Protein AF-A0A3N5PXF7-F1 (afdb_monomer)

Mean predicted aligned error: 3.66 Å

Nearest PDB structures (foldseek):
  5ixl-assembly7_G  TM=7.391E-01  e=3.775E-05  Proteus vulgaris
  6n90-assembly1_A  TM=7.818E-01  e=2.074E-04  Agrobacterium tumefaciens
  6n90-assembly1_B  TM=7.907E-01  e=3.029E-04  Agrobacterium tumefaciens
  4yzv-assembly2_XY  TM=7.071E-01  e=2.353E-04  Proteus vulgaris
  8dey-assembly1_B  TM=5.357E-01  e=1.720E+00  Homo sapiens

Foldseek 3Di:
DWAAEAEPDPQLVCLQVDLVSVCVVPNDQQSVQSNVVVVLNGPDPDLVSVCPDAFNWDADDDPRGQKIWGDGPPPKIWIKGWDPDDPHTYIYGYDIDGPD

Secondary structure (DSSP, 8-state):
-PPEEEESSHHHHHHHH-HHHHHHHH-HHHHHHHHHHHHHHHH-SSHHHHHTSTTT-EE--GGGTT-EEEESSTTEEEEEEEE--TT--EEEEEEEEE--

pLDDT: mean 91.41, std 7.52, range [59.38, 97.56]

Structure (mmCIF, N/CA/C/O backbone):
data_AF-A0A3N5PXF7-F1
#
_entry.id   AF-A0A3N5PXF7-F1
#
loop_
_atom_site.group_PDB
_atom_site.id
_atom_site.type_symbol
_atom_site.label_atom_id
_atom_site.label_alt_id
_atom_site.label_comp_id
_atom_site.label_asym_id
_atom_site.label_entity_id
_atom_site.label_seq_id
_atom_site.pdbx_PDB_ins_code
_atom_site.Cartn_x
_atom_site.Cartn_y
_atom_site.Cartn_z
_atom_site.occupancy
_atom_site.B_iso_or_equiv
_atom_site.auth_seq_id
_atom_site.auth_comp_id
_atom_site.auth_asym_id
_atom_site.auth_atom_id
_atom_site.pdbx_PDB_model_num
ATOM 1 N N . MET A 1 1 ? 12.360 -12.490 -7.333 1.00 59.38 1 MET A N 1
ATOM 2 C CA . MET A 1 1 ? 12.930 -11.137 -7.132 1.00 59.38 1 MET A CA 1
ATOM 3 C C . MET A 1 1 ? 11.982 -10.398 -6.202 1.00 59.38 1 MET A C 1
ATOM 5 O O . MET A 1 1 ? 10.793 -10.632 -6.332 1.00 59.38 1 MET A O 1
ATOM 9 N N . ALA A 1 2 ? 12.471 -9.612 -5.241 1.00 67.00 2 ALA A N 1
ATOM 10 C CA . ALA A 1 2 ? 11.597 -8.841 -4.349 1.00 67.00 2 ALA A CA 1
ATOM 11 C C . ALA A 1 2 ? 11.415 -7.421 -4.899 1.00 67.00 2 ALA A C 1
ATOM 13 O O . ALA A 1 2 ? 12.388 -6.825 -5.368 1.00 67.00 2 ALA A O 1
ATOM 14 N N . VAL A 1 3 ? 10.184 -6.912 -4.849 1.00 83.75 3 VAL A N 1
ATOM 15 C CA . VAL A 1 3 ? 9.839 -5.538 -5.240 1.00 83.75 3 VAL A CA 1
ATOM 16 C C . VAL A 1 3 ? 10.207 -4.585 -4.108 1.00 83.75 3 VAL A C 1
ATOM 18 O O . VAL A 1 3 ? 10.005 -4.893 -2.932 1.00 83.75 3 VAL A O 1
ATOM 21 N N . GLU A 1 4 ? 10.730 -3.409 -4.444 1.00 89.88 4 GLU A N 1
ATOM 22 C CA . GLU A 1 4 ? 10.957 -2.362 -3.450 1.00 89.88 4 GLU A CA 1
ATOM 23 C C . GLU A 1 4 ? 9.653 -1.601 -3.186 1.00 89.88 4 GLU A C 1
ATOM 25 O O . GLU A 1 4 ? 9.054 -1.031 -4.098 1.00 89.88 4 GLU A O 1
ATOM 30 N N . LEU A 1 5 ? 9.205 -1.590 -1.928 1.00 93.38 5 LEU A N 1
ATOM 31 C CA . LEU A 1 5 ? 8.030 -0.830 -1.508 1.00 93.38 5 LEU A CA 1
ATOM 32 C C . LEU A 1 5 ? 8.447 0.505 -0.902 1.00 93.38 5 LEU A C 1
ATOM 34 O O . LEU A 1 5 ? 9.172 0.554 0.091 1.00 93.38 5 LEU A O 1
ATOM 38 N N . THR A 1 6 ? 7.914 1.585 -1.458 1.00 95.19 6 THR A N 1
ATOM 39 C CA . THR A 1 6 ? 8.072 2.942 -0.932 1.00 95.19 6 THR A CA 1
ATOM 40 C C . THR A 1 6 ? 6.707 3.532 -0.587 1.00 95.19 6 THR A C 1
ATOM 42 O O . THR A 1 6 ? 5.665 3.017 -0.991 1.00 95.19 6 THR A O 1
ATOM 45 N N . PHE A 1 7 ? 6.682 4.604 0.204 1.00 97.19 7 PHE A N 1
ATOM 46 C CA . PHE A 1 7 ? 5.441 5.188 0.713 1.00 97.19 7 PHE A CA 1
ATOM 47 C C . PHE A 1 7 ? 5.425 6.689 0.468 1.00 97.19 7 PHE A C 1
ATOM 49 O O . PHE A 1 7 ? 6.338 7.404 0.876 1.00 97.19 7 PHE A O 1
ATOM 56 N N . LYS A 1 8 ? 4.340 7.191 -0.123 1.00 96.75 8 LYS A N 1
ATOM 57 C CA . LYS A 1 8 ? 4.177 8.622 -0.407 1.00 96.75 8 LYS A CA 1
ATOM 58 C C . LYS A 1 8 ? 4.071 9.474 0.858 1.00 96.75 8 LYS A C 1
ATOM 60 O O . LYS A 1 8 ? 4.396 10.658 0.842 1.00 96.75 8 LYS A O 1
ATOM 65 N N . THR A 1 9 ? 3.611 8.892 1.969 1.00 96.31 9 THR A N 1
ATOM 66 C CA . THR A 1 9 ? 3.469 9.604 3.244 1.00 96.31 9 THR A CA 1
ATOM 67 C C . THR A 1 9 ? 4.125 8.854 4.399 1.00 96.31 9 THR A C 1
ATOM 69 O O . THR A 1 9 ? 4.014 7.633 4.524 1.00 96.31 9 THR A O 1
ATOM 72 N N . LYS A 1 10 ? 4.701 9.616 5.341 1.00 95.50 10 LYS A N 1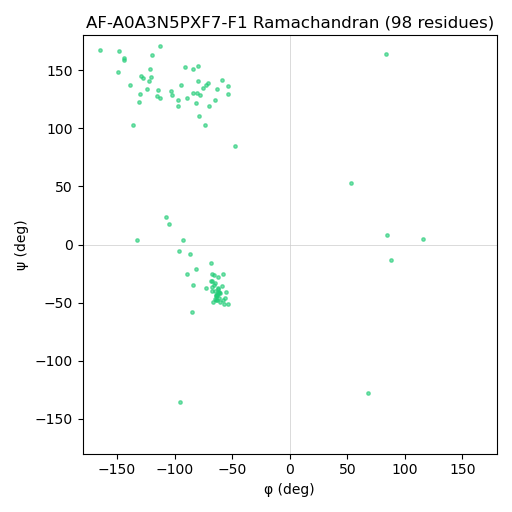
ATOM 73 C CA . LYS A 1 10 ? 5.245 9.077 6.603 1.00 95.50 10 LYS A CA 1
ATOM 74 C C . LYS A 1 10 ? 4.195 8.334 7.433 1.00 95.50 10 LYS A C 1
ATOM 76 O O . LYS A 1 10 ? 4.543 7.505 8.269 1.00 95.50 10 LYS A O 1
ATOM 81 N N . LYS A 1 11 ? 2.903 8.649 7.268 1.00 95.00 11 LYS A N 1
ATOM 82 C CA . LYS A 1 11 ? 1.821 7.943 7.969 1.00 95.00 11 LYS A CA 1
ATOM 83 C C . LYS A 1 11 ? 1.726 6.497 7.485 1.00 95.00 11 LYS A C 1
ATOM 85 O O . LYS A 1 11 ? 1.713 5.597 8.321 1.00 95.00 11 LYS A O 1
ATOM 90 N N . LEU A 1 12 ? 1.693 6.290 6.168 1.00 96.56 12 LEU A N 1
ATOM 91 C CA . LEU A 1 12 ? 1.617 4.960 5.559 1.00 96.56 12 LEU A CA 1
ATOM 92 C C . LEU A 1 12 ? 2.863 4.139 5.885 1.00 96.56 12 LEU A C 1
ATOM 94 O O . LEU A 1 12 ? 2.736 3.011 6.345 1.00 96.56 12 LEU A O 1
ATOM 98 N N . GLU A 1 13 ? 4.043 4.748 5.778 1.00 96.94 13 GLU A N 1
ATOM 99 C CA . GLU A 1 13 ? 5.321 4.127 6.143 1.00 96.94 13 GLU A CA 1
ATOM 100 C C . GLU A 1 13 ? 5.337 3.642 7.604 1.00 96.94 13 GLU A C 1
ATOM 102 O O . GLU A 1 13 ? 5.702 2.505 7.914 1.00 96.94 13 GLU A O 1
ATOM 107 N N . LYS A 1 14 ? 4.872 4.481 8.537 1.00 96.56 14 LYS A N 1
ATOM 108 C CA . LYS A 1 14 ? 4.771 4.108 9.955 1.00 96.56 14 LYS A CA 1
ATOM 109 C C . LYS A 1 14 ? 3.713 3.036 10.213 1.00 96.56 14 LYS A C 1
ATOM 111 O O . LYS A 1 14 ? 3.860 2.253 11.147 1.00 96.56 14 LYS A O 1
ATOM 116 N N . CYS A 1 15 ? 2.640 3.003 9.426 1.00 96.94 15 CYS A N 1
ATOM 117 C CA . CYS A 1 15 ? 1.629 1.950 9.512 1.00 96.94 15 CYS A CA 1
ATOM 118 C C . CYS A 1 15 ? 2.154 0.621 8.952 1.00 96.94 15 CYS A C 1
ATOM 120 O O . CYS A 1 15 ? 1.868 -0.432 9.519 1.00 96.94 15 CYS A O 1
ATOM 122 N N . ALA A 1 16 ? 2.953 0.665 7.885 1.00 96.75 16 ALA A N 1
ATOM 123 C CA . ALA A 1 16 ? 3.601 -0.500 7.295 1.00 96.75 16 ALA A CA 1
ATOM 124 C C . ALA A 1 16 ? 4.669 -1.096 8.223 1.00 96.75 16 ALA A C 1
ATOM 126 O O . ALA A 1 16 ? 4.733 -2.307 8.388 1.00 96.75 16 ALA A O 1
ATOM 127 N N . SER A 1 17 ? 5.456 -0.256 8.899 1.00 96.31 17 SER A N 1
ATOM 128 C CA . SER A 1 17 ? 6.503 -0.712 9.827 1.00 96.31 17 SER A CA 1
ATOM 129 C C . SER A 1 17 ? 5.991 -1.088 11.223 1.00 96.31 17 SER A C 1
ATOM 131 O O . SER A 1 17 ? 6.662 -1.823 11.945 1.00 96.31 17 SER A O 1
ATOM 133 N N . ASN A 1 18 ? 4.814 -0.607 11.640 1.00 97.00 18 ASN A N 1
ATOM 134 C CA . ASN A 1 18 ? 4.269 -0.884 12.967 1.00 97.00 18 ASN A CA 1
ATOM 135 C C . ASN A 1 18 ? 2.777 -1.228 12.918 1.00 97.00 18 ASN A C 1
ATOM 137 O O . ASN A 1 18 ? 1.905 -0.356 12.862 1.00 97.00 18 ASN A O 1
ATOM 141 N N . PHE A 1 19 ? 2.482 -2.521 13.040 1.00 96.50 19 PHE A N 1
ATOM 142 C CA . PHE A 1 19 ? 1.118 -3.035 12.992 1.00 96.50 19 PHE A CA 1
ATOM 143 C C . PHE A 1 19 ? 0.218 -2.498 14.115 1.00 96.50 19 PHE A C 1
ATOM 145 O O . PHE A 1 19 ? -0.916 -2.112 13.847 1.00 96.50 19 PHE A O 1
ATOM 152 N N . ARG A 1 20 ? 0.708 -2.379 15.359 1.00 96.81 20 ARG A N 1
ATOM 153 C CA . ARG A 1 20 ? -0.092 -1.825 16.474 1.00 96.81 20 ARG A CA 1
ATOM 154 C C . ARG A 1 20 ? -0.488 -0.374 16.220 1.00 96.81 20 ARG A C 1
ATOM 156 O O . ARG A 1 20 ? -1.599 0.040 16.541 1.00 96.81 20 ARG A O 1
ATOM 163 N N . ARG A 1 21 ? 0.418 0.413 15.636 1.00 95.94 21 ARG A N 1
ATOM 164 C CA . ARG A 1 21 ? 0.114 1.781 15.211 1.00 95.94 21 ARG A CA 1
ATOM 165 C C . ARG A 1 21 ? -0.927 1.779 14.096 1.00 95.94 21 ARG A C 1
ATOM 167 O O . ARG A 1 21 ? -1.893 2.523 14.191 1.00 95.94 21 ARG A O 1
ATOM 174 N N . CYS A 1 22 ? -0.745 0.929 13.089 1.00 96.69 22 CYS A N 1
ATOM 175 C CA . CYS A 1 22 ? -1.693 0.757 11.993 1.00 96.69 22 CYS A CA 1
ATOM 176 C C . CYS A 1 22 ? -3.104 0.461 12.524 1.00 96.69 22 CYS A C 1
ATOM 178 O O . CYS A 1 22 ? -4.043 1.192 12.233 1.00 96.69 22 CYS A O 1
ATOM 180 N N . GLN A 1 23 ? -3.240 -0.518 13.422 1.00 97.56 23 GLN A N 1
ATOM 181 C CA . GLN A 1 23 ? -4.514 -0.859 14.064 1.00 97.56 23 GLN A CA 1
ATOM 182 C C . GLN A 1 23 ? -5.170 0.334 14.769 1.00 97.56 23 GLN A C 1
ATOM 184 O O . GLN A 1 23 ? -6.381 0.502 14.673 1.00 97.56 23 GLN A O 1
ATOM 189 N N . ARG A 1 24 ? -4.394 1.174 15.465 1.00 96.56 24 ARG A N 1
ATOM 190 C CA . ARG A 1 24 ? -4.922 2.380 16.126 1.00 96.56 24 ARG A CA 1
ATOM 191 C C . ARG A 1 24 ? -5.410 3.440 15.137 1.00 96.56 24 ARG A C 1
ATOM 193 O O . ARG A 1 24 ? -6.317 4.189 15.468 1.00 96.56 24 ARG A O 1
ATOM 200 N N . GLU A 1 25 ? -4.790 3.525 13.966 1.00 94.44 25 GLU A N 1
ATOM 201 C CA . GLU A 1 25 ? -5.078 4.549 12.954 1.00 94.44 25 GLU A CA 1
ATOM 202 C C . GLU A 1 25 ? -6.265 4.187 12.057 1.00 94.44 25 GLU A C 1
ATOM 204 O O . GLU A 1 25 ? -6.988 5.076 11.620 1.00 94.44 25 GLU A O 1
ATOM 209 N N . MET A 1 26 ? -6.447 2.901 11.746 1.00 94.06 26 MET A N 1
ATOM 210 C CA . MET A 1 26 ? -7.444 2.452 10.764 1.00 94.06 26 MET A CA 1
ATOM 211 C C . MET A 1 26 ? -8.317 1.275 11.215 1.00 94.06 26 MET A C 1
ATOM 213 O O . MET A 1 26 ? -9.147 0.795 10.449 1.00 94.06 26 MET A O 1
ATOM 217 N N . GLY A 1 27 ? -8.160 0.810 12.454 1.00 96.50 27 GLY A N 1
ATOM 218 C CA . GLY A 1 27 ? -8.871 -0.352 12.978 1.00 96.50 27 GLY A CA 1
ATOM 219 C C . GLY A 1 27 ? -8.202 -1.681 12.621 1.00 96.50 27 GLY A C 1
ATOM 220 O O . GLY A 1 27 ? -7.339 -1.773 11.745 1.00 96.50 27 GLY A O 1
ATOM 221 N N . LEU A 1 28 ? -8.605 -2.739 13.330 1.00 96.69 28 LEU A N 1
ATOM 222 C CA . LEU A 1 28 ? -8.007 -4.072 13.206 1.00 96.69 28 LEU A CA 1
ATOM 223 C C . LEU A 1 28 ? -8.151 -4.649 11.793 1.00 96.69 28 LEU A C 1
ATOM 225 O O . LEU A 1 28 ? -7.166 -5.105 11.214 1.00 96.69 28 LEU A O 1
ATOM 229 N N . VAL A 1 29 ? -9.368 -4.616 11.246 1.00 96.69 29 VAL A N 1
ATOM 230 C CA . VAL A 1 29 ? -9.687 -5.245 9.957 1.00 96.69 29 VAL A CA 1
ATOM 231 C C . VAL A 1 29 ? -8.912 -4.573 8.824 1.00 96.69 29 VAL A C 1
ATOM 233 O O . VAL A 1 29 ? -8.253 -5.263 8.043 1.00 96.69 29 VAL A O 1
ATOM 236 N N . ARG A 1 30 ? -8.914 -3.233 8.769 1.00 96.31 30 ARG A N 1
ATOM 237 C CA . ARG A 1 30 ? -8.163 -2.489 7.751 1.00 96.31 30 ARG A CA 1
ATOM 238 C C . ARG A 1 30 ? -6.668 -2.703 7.880 1.00 96.31 30 ARG A C 1
ATOM 240 O O . ARG A 1 30 ? -6.015 -2.947 6.874 1.00 96.31 30 ARG A O 1
ATOM 247 N N . ALA A 1 31 ? -6.130 -2.682 9.100 1.00 97.44 31 ALA A N 1
ATOM 248 C CA . ALA A 1 31 ? -4.705 -2.898 9.325 1.00 97.44 31 ALA A CA 1
ATOM 249 C C . ALA A 1 31 ? -4.247 -4.285 8.849 1.00 97.44 31 ALA A C 1
ATOM 251 O O . ALA A 1 31 ? -3.199 -4.397 8.214 1.00 97.44 31 ALA A O 1
ATOM 252 N N . GLN A 1 32 ? -5.037 -5.333 9.114 1.00 97.38 32 GLN A N 1
ATOM 253 C CA . GLN A 1 32 ? -4.758 -6.687 8.625 1.00 97.38 32 GLN A CA 1
ATOM 254 C C . GLN A 1 32 ? -4.783 -6.754 7.099 1.00 97.38 32 GLN A C 1
ATOM 256 O O . GLN A 1 32 ? -3.856 -7.294 6.496 1.00 97.38 32 GLN A O 1
ATOM 261 N N . ARG A 1 33 ? -5.819 -6.187 6.466 1.00 96.81 33 ARG A N 1
ATOM 262 C CA . ARG A 1 33 ? -5.913 -6.161 5.002 1.00 96.81 33 ARG A CA 1
ATOM 263 C C . ARG A 1 33 ? -4.774 -5.353 4.392 1.00 96.81 33 ARG A C 1
ATOM 265 O O . ARG A 1 33 ? -4.140 -5.843 3.472 1.00 96.81 33 ARG A O 1
ATOM 272 N N . PHE A 1 34 ? -4.449 -4.190 4.948 1.00 97.25 34 PHE A N 1
ATOM 273 C CA . PHE A 1 34 ? -3.350 -3.344 4.489 1.00 97.25 34 PHE A CA 1
ATOM 274 C C . PHE A 1 34 ? -2.017 -4.097 4.501 1.00 97.25 34 PHE A C 1
ATOM 276 O O . PHE A 1 34 ? -1.361 -4.177 3.470 1.00 97.25 34 PHE A O 1
ATOM 283 N N . HIS A 1 35 ? -1.655 -4.735 5.619 1.00 97.12 35 HIS A N 1
ATOM 284 C CA . HIS A 1 35 ? -0.427 -5.540 5.705 1.00 97.12 35 HIS A CA 1
ATOM 285 C C . HIS A 1 35 ? -0.433 -6.732 4.747 1.00 97.12 35 HIS A C 1
ATOM 287 O O . HIS A 1 35 ? 0.594 -7.030 4.140 1.00 97.12 35 HIS A O 1
ATOM 293 N N . ARG A 1 36 ? -1.591 -7.373 4.552 1.00 96.19 36 ARG A N 1
ATOM 294 C CA . ARG A 1 36 ? -1.735 -8.428 3.546 1.00 96.19 36 ARG A CA 1
ATOM 295 C C . ARG A 1 36 ? -1.461 -7.898 2.138 1.00 96.19 36 ARG A C 1
ATOM 297 O O . ARG A 1 36 ? -0.666 -8.505 1.438 1.00 96.19 36 ARG A O 1
ATOM 304 N N . ARG A 1 37 ? -2.021 -6.743 1.759 1.00 95.94 37 ARG A N 1
ATOM 305 C CA . ARG A 1 37 ? -1.750 -6.117 0.452 1.00 95.94 37 ARG A CA 1
ATOM 306 C C . ARG A 1 37 ? -0.292 -5.732 0.283 1.00 95.94 37 ARG A C 1
ATOM 308 O O . ARG A 1 37 ? 0.260 -5.978 -0.776 1.00 95.94 37 ARG A O 1
ATOM 315 N N . LEU A 1 38 ? 0.355 -5.190 1.312 1.00 95.62 38 LEU A N 1
ATOM 316 C CA . LEU A 1 38 ? 1.793 -4.914 1.244 1.00 95.62 38 LEU A CA 1
ATOM 317 C C . LEU A 1 38 ? 2.601 -6.194 1.010 1.00 95.62 38 LEU A C 1
ATOM 319 O O . LEU A 1 38 ? 3.513 -6.194 0.193 1.00 95.62 38 LEU A O 1
ATOM 323 N N . SER A 1 39 ? 2.242 -7.293 1.676 1.00 94.38 39 SER A N 1
ATOM 324 C CA . SER A 1 39 ? 2.866 -8.592 1.422 1.00 94.38 39 SER A CA 1
ATOM 325 C C . SER A 1 39 ? 2.605 -9.081 -0.004 1.00 94.38 39 SER A C 1
ATOM 327 O O . SER A 1 39 ? 3.537 -9.558 -0.643 1.00 94.38 39 SER A O 1
ATOM 329 N N . ASP A 1 40 ? 1.378 -8.951 -0.514 1.00 93.31 40 ASP A N 1
ATOM 330 C CA . ASP A 1 40 ? 1.031 -9.317 -1.893 1.00 93.31 40 ASP A CA 1
ATOM 331 C C . ASP A 1 40 ? 1.909 -8.531 -2.893 1.00 93.31 40 ASP A C 1
ATOM 333 O O . ASP A 1 40 ? 2.540 -9.121 -3.765 1.00 93.31 40 ASP A O 1
ATOM 337 N N . LEU A 1 41 ? 2.035 -7.210 -2.703 1.00 92.81 41 LEU A N 1
ATOM 338 C CA . LEU A 1 41 ? 2.854 -6.323 -3.541 1.00 92.81 41 LEU A CA 1
ATOM 339 C C . LEU A 1 41 ? 4.354 -6.635 -3.459 1.00 92.81 41 LEU A C 1
ATOM 341 O O . LEU A 1 41 ? 5.045 -6.595 -4.471 1.00 92.81 41 LEU A O 1
ATOM 345 N N . PHE A 1 42 ? 4.866 -6.950 -2.268 1.00 91.44 42 PHE A N 1
ATOM 346 C CA . PHE A 1 42 ? 6.286 -7.245 -2.059 1.00 91.44 42 PHE A CA 1
ATOM 347 C C . PHE A 1 42 ? 6.742 -8.525 -2.779 1.00 91.44 42 PHE A C 1
ATOM 349 O O . PHE A 1 42 ? 7.880 -8.602 -3.249 1.00 91.44 42 PHE A O 1
ATOM 356 N N . HIS A 1 43 ? 5.856 -9.525 -2.860 1.00 89.50 43 HIS A N 1
ATOM 357 C CA . HIS A 1 43 ? 6.141 -10.829 -3.469 1.00 89.50 43 HIS A CA 1
ATOM 358 C C . HIS A 1 43 ? 5.690 -10.942 -4.932 1.00 89.50 43 HIS A C 1
ATOM 360 O O . HIS A 1 43 ? 5.966 -11.961 -5.569 1.00 89.50 43 HIS A O 1
ATOM 366 N N . ALA A 1 44 ? 5.003 -9.933 -5.467 1.00 85.81 44 ALA A N 1
ATOM 367 C CA . ALA A 1 44 ? 4.584 -9.919 -6.860 1.00 85.81 44 ALA A CA 1
ATOM 368 C C . ALA A 1 44 ? 5.805 -9.907 -7.789 1.00 85.81 44 ALA A C 1
ATOM 370 O O . ALA A 1 44 ? 6.743 -9.138 -7.582 1.00 85.81 44 ALA A O 1
ATOM 371 N N . SER A 1 45 ? 5.802 -10.755 -8.820 1.00 81.31 45 SER A N 1
ATOM 372 C CA . SER A 1 45 ? 6.855 -10.729 -9.844 1.00 81.31 45 SER A CA 1
ATOM 373 C C . SER A 1 45 ? 6.499 -9.767 -10.978 1.00 81.31 45 SER A C 1
ATOM 375 O O . SER A 1 45 ? 7.388 -9.212 -11.621 1.00 81.31 45 SER A O 1
ATOM 377 N N . SER A 1 46 ? 5.204 -9.527 -11.185 1.00 81.62 46 SER A N 1
ATOM 378 C CA . SER A 1 46 ? 4.657 -8.547 -12.117 1.00 81.62 46 SER A CA 1
ATOM 379 C C . SER A 1 46 ? 3.330 -7.965 -11.608 1.00 81.62 46 SER A C 1
ATOM 381 O O . SER A 1 46 ? 2.709 -8.499 -10.689 1.00 81.62 46 SER A O 1
ATOM 383 N N . LEU A 1 47 ? 2.863 -6.873 -12.224 1.00 81.31 47 LEU A N 1
ATOM 384 C CA . LEU A 1 47 ? 1.523 -6.330 -11.952 1.00 81.31 47 LEU A CA 1
ATOM 385 C C . LEU A 1 47 ? 0.405 -7.266 -12.430 1.00 81.31 47 LEU A C 1
ATOM 387 O O . LEU A 1 47 ? -0.696 -7.228 -11.888 1.00 81.31 47 LEU A O 1
ATOM 391 N N . ASP A 1 48 ? 0.680 -8.106 -13.427 1.00 83.25 48 ASP A N 1
ATOM 392 C CA . ASP A 1 48 ? -0.287 -9.076 -13.945 1.00 83.25 48 ASP A CA 1
ATOM 393 C C . ASP A 1 48 ? -0.591 -10.171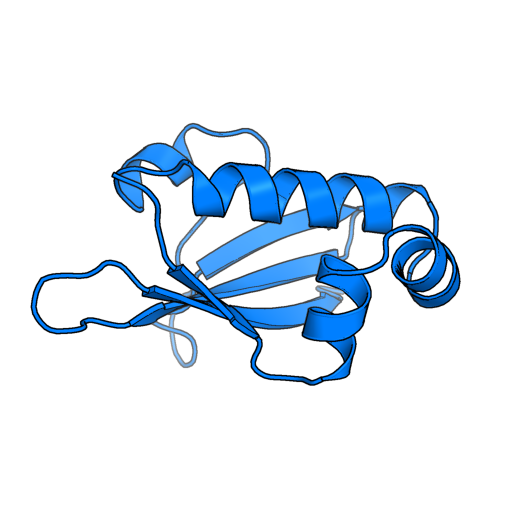 -12.910 1.00 83.25 48 ASP A C 1
ATOM 395 O O . ASP A 1 48 ? -1.748 -10.546 -12.705 1.00 83.25 48 ASP A O 1
ATOM 399 N N . ASP A 1 49 ? 0.422 -10.583 -12.140 1.00 84.19 49 ASP A N 1
ATOM 400 C CA . ASP A 1 49 ? 0.250 -11.543 -11.043 1.00 84.19 49 ASP A CA 1
ATOM 401 C C . ASP A 1 49 ? -0.748 -11.029 -9.995 1.00 84.19 49 ASP A C 1
ATOM 403 O O . ASP A 1 49 ? -1.526 -11.803 -9.436 1.00 84.19 49 ASP A O 1
ATOM 407 N N . LEU A 1 50 ? -0.758 -9.712 -9.747 1.00 86.25 50 LEU A N 1
ATOM 408 C CA . LEU A 1 50 ? -1.630 -9.089 -8.751 1.00 86.25 50 LEU A CA 1
ATOM 409 C C . LEU A 1 50 ? -3.111 -9.210 -9.115 1.00 86.25 50 LEU A C 1
ATOM 411 O O . LEU A 1 50 ? -3.939 -9.346 -8.215 1.00 86.25 50 LEU A O 1
ATOM 415 N N . GLN A 1 51 ? -3.463 -9.194 -10.404 1.00 85.75 51 GLN A N 1
ATOM 416 C CA . GLN A 1 51 ? -4.862 -9.272 -10.849 1.00 85.75 51 GLN A CA 1
ATOM 417 C C . GLN A 1 51 ? -5.535 -10.586 -10.430 1.00 85.75 51 GLN A C 1
ATOM 419 O O . GLN A 1 51 ? -6.742 -10.627 -10.194 1.00 85.75 51 GLN A O 1
ATOM 424 N N . HIS A 1 52 ? -4.744 -11.649 -10.283 1.00 85.81 52 HIS A N 1
ATOM 425 C CA . HIS A 1 52 ? -5.207 -12.973 -9.877 1.00 85.81 52 HIS A CA 1
ATOM 426 C C . HIS A 1 52 ? -5.267 -13.146 -8.350 1.00 85.81 52 HIS A C 1
ATOM 428 O O . HIS A 1 52 ? -5.779 -14.155 -7.856 1.00 85.81 52 HIS A O 1
ATOM 434 N N . LEU A 1 53 ? -4.757 -12.177 -7.582 1.00 88.00 53 LEU A N 1
ATOM 435 C CA . LEU A 1 53 ? -4.766 -12.215 -6.125 1.00 88.00 53 LEU A CA 1
ATOM 436 C C . LEU A 1 53 ? -6.094 -11.699 -5.552 1.00 88.00 53 LEU A C 1
ATOM 438 O O . LEU A 1 53 ? -6.749 -10.820 -6.121 1.00 88.00 53 LEU A O 1
ATOM 442 N N . PRO A 1 54 ? -6.504 -12.198 -4.369 1.00 86.69 54 PRO A N 1
ATOM 443 C CA . PRO A 1 54 ? -7.672 -11.663 -3.683 1.00 86.69 54 PRO A CA 1
ATOM 444 C C . PRO A 1 54 ? -7.459 -10.178 -3.408 1.00 86.69 54 PRO A C 1
ATOM 446 O O . PRO A 1 54 ? -6.374 -9.792 -2.994 1.00 86.69 54 PRO A O 1
ATOM 449 N N . GLY A 1 55 ? -8.497 -9.353 -3.529 1.00 86.88 55 GLY A N 1
ATOM 450 C CA . GLY A 1 55 ? -8.383 -7.904 -3.331 1.00 86.88 55 GLY A CA 1
ATOM 451 C C . GLY A 1 55 ? -8.660 -7.066 -4.564 1.00 86.88 55 GLY A C 1
ATOM 452 O O . GLY A 1 55 ? -8.522 -5.858 -4.465 1.00 86.88 55 GLY A O 1
ATOM 453 N N . HIS A 1 56 ? -9.078 -7.670 -5.677 1.00 91.62 56 HIS A N 1
ATOM 454 C CA . HIS A 1 56 ? -9.569 -6.941 -6.850 1.00 91.62 56 HIS A CA 1
ATOM 455 C C . HIS A 1 56 ? -8.577 -5.872 -7.325 1.00 91.62 56 HIS A C 1
ATOM 457 O O . HIS A 1 56 ? -8.925 -4.699 -7.450 1.00 91.62 56 HIS A O 1
ATOM 463 N N . PHE A 1 57 ? -7.326 -6.281 -7.541 1.00 94.19 57 PHE A N 1
ATOM 464 C CA . PHE A 1 57 ? -6.301 -5.397 -8.078 1.00 94.19 57 PHE A CA 1
ATOM 465 C C . PHE A 1 57 ? -6.665 -4.993 -9.507 1.00 94.19 57 PHE A C 1
ATOM 467 O O . PHE A 1 57 ? -6.881 -5.854 -10.356 1.00 94.19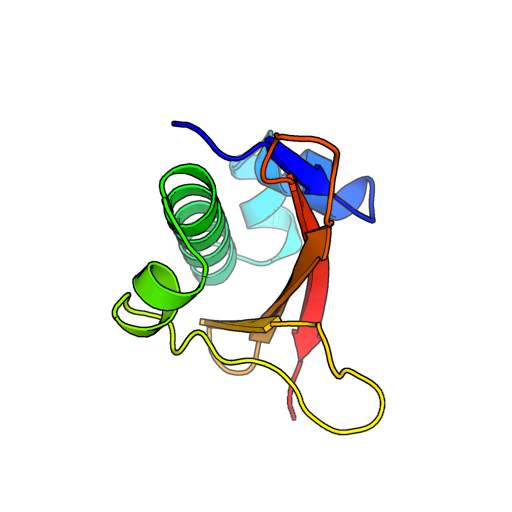 57 PHE A O 1
ATOM 474 N N . HIS A 1 58 ? -6.744 -3.692 -9.767 1.00 93.12 58 HIS A N 1
ATOM 475 C CA . HIS A 1 58 ? -7.033 -3.165 -11.097 1.00 93.12 58 HIS A CA 1
ATOM 476 C C . HIS A 1 58 ? -6.365 -1.809 -11.313 1.00 93.12 58 HIS A C 1
ATOM 478 O O . HIS A 1 58 ? -6.216 -1.021 -10.375 1.00 93.12 58 HIS A O 1
ATOM 484 N N . GLU A 1 59 ? -5.982 -1.532 -12.557 1.00 94.25 59 GLU A N 1
ATOM 485 C CA . GLU A 1 59 ? -5.506 -0.211 -12.955 1.00 94.25 59 GLU A CA 1
ATOM 486 C C . GLU A 1 59 ? -6.673 0.791 -12.964 1.00 94.25 59 GLU A C 1
ATOM 488 O O . GLU A 1 59 ? -7.789 0.492 -13.398 1.00 94.25 59 GLU A O 1
ATOM 493 N N . LEU A 1 60 ? -6.414 1.997 -12.471 1.00 93.62 60 LEU A N 1
ATOM 494 C CA . LEU A 1 60 ? -7.328 3.123 -12.544 1.00 93.62 60 LEU A CA 1
ATOM 495 C C . LEU A 1 60 ? -7.265 3.783 -13.925 1.00 93.62 60 LEU A C 1
ATOM 497 O O . LEU A 1 60 ? -6.256 3.757 -14.625 1.00 93.62 60 LEU A O 1
ATOM 501 N N . VAL A 1 61 ? -8.364 4.425 -14.311 1.00 92.81 61 VAL A N 1
ATOM 502 C CA . VAL A 1 61 ? -8.517 5.062 -15.626 1.00 92.81 61 VAL A CA 1
ATOM 503 C C . VAL A 1 61 ? -8.595 6.588 -15.517 1.00 92.81 61 VAL A C 1
ATOM 505 O O . VAL A 1 61 ? -8.707 7.160 -14.431 1.00 92.81 61 VAL A O 1
ATOM 508 N N . GLY A 1 62 ? -8.542 7.271 -16.663 1.00 93.00 62 GLY A N 1
ATOM 509 C CA . GLY A 1 62 ? -8.678 8.726 -16.736 1.00 93.00 62 GLY A CA 1
ATOM 510 C C . GLY A 1 62 ? -7.491 9.457 -16.107 1.00 93.00 62 GLY A C 1
ATOM 511 O O . GLY A 1 62 ? -6.341 9.191 -16.446 1.00 93.00 62 GLY A O 1
ATOM 512 N N . THR A 1 63 ? -7.765 10.386 -15.189 1.00 91.75 63 THR A N 1
ATOM 513 C CA . THR A 1 63 ? -6.739 11.225 -14.539 1.00 91.75 63 THR A CA 1
ATOM 514 C C . THR A 1 63 ? -5.814 10.456 -13.597 1.00 91.75 63 THR A C 1
ATOM 516 O O . THR A 1 63 ? -4.753 10.967 -13.252 1.00 91.75 63 THR A O 1
ATOM 519 N N . ARG A 1 64 ? -6.192 9.235 -13.196 1.00 91.88 64 ARG A N 1
ATOM 520 C CA . ARG A 1 64 ? -5.383 8.332 -12.363 1.00 91.88 64 ARG A CA 1
ATOM 521 C C . ARG A 1 64 ? -4.759 7.178 -13.157 1.00 91.88 64 ARG A C 1
ATOM 523 O O . ARG A 1 64 ? -4.346 6.189 -12.562 1.00 91.88 64 ARG A O 1
ATOM 530 N N . LYS A 1 65 ? -4.693 7.283 -14.490 1.00 92.25 65 LYS A N 1
ATOM 531 C CA . LYS A 1 65 ? -4.037 6.275 -15.335 1.00 92.25 65 LYS A CA 1
ATOM 532 C C . LYS A 1 65 ? -2.595 6.023 -14.871 1.00 92.25 65 LYS A C 1
ATOM 534 O O . LYS A 1 65 ? -1.881 6.977 -14.571 1.00 92.25 65 LYS A O 1
ATOM 539 N N . GLY A 1 66 ? -2.184 4.756 -14.823 1.00 90.81 66 GLY A N 1
ATOM 540 C CA . GLY A 1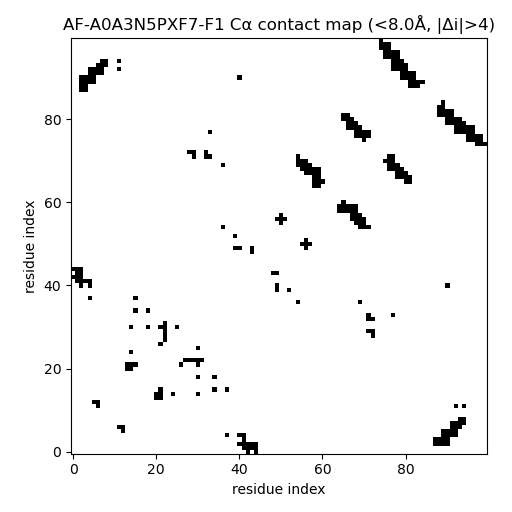 66 ? -0.903 4.321 -14.261 1.00 90.81 66 GLY A CA 1
ATOM 541 C C . GLY A 1 66 ? -0.937 4.039 -12.755 1.00 90.81 66 GLY A C 1
ATOM 542 O O . GLY A 1 66 ? -0.031 3.388 -12.242 1.00 90.81 66 GLY A O 1
ATOM 543 N N . GLN A 1 67 ? -1.986 4.460 -12.043 1.00 95.00 67 GLN A N 1
ATOM 544 C CA . GLN A 1 67 ? -2.217 4.054 -10.658 1.00 95.00 67 GLN A CA 1
ATOM 545 C C . GLN A 1 67 ? -3.071 2.798 -10.607 1.00 95.00 67 GLN A C 1
ATOM 547 O O . GLN A 1 67 ? -3.897 2.544 -11.475 1.00 95.00 67 GLN A O 1
ATOM 552 N N . TRP A 1 68 ? -2.898 2.035 -9.546 1.00 95.62 68 TRP A N 1
ATOM 553 C CA . TRP A 1 68 ? -3.596 0.793 -9.287 1.00 95.62 68 TRP A CA 1
ATOM 554 C C . TRP A 1 68 ? -4.352 0.887 -7.976 1.00 95.62 68 TRP A C 1
ATOM 556 O O . TRP A 1 68 ? -3.961 1.608 -7.057 1.00 95.62 68 TRP A O 1
ATOM 566 N N . SER A 1 69 ? -5.444 0.140 -7.896 1.00 95.19 69 SER A N 1
ATOM 567 C CA . SER A 1 69 ? -6.296 0.067 -6.722 1.00 95.19 69 SER A CA 1
ATOM 568 C C . SER A 1 69 ? -6.514 -1.375 -6.302 1.00 95.19 69 SER A C 1
ATOM 570 O O . SER A 1 69 ? -6.645 -2.256 -7.150 1.00 95.19 69 SER A O 1
ATOM 572 N N . CYS A 1 70 ? -6.574 -1.616 -4.994 1.00 95.25 70 CYS A N 1
ATOM 573 C CA . CYS A 1 70 ? -7.039 -2.879 -4.438 1.00 95.25 70 CYS A CA 1
ATOM 574 C C . CYS A 1 70 ? -7.827 -2.689 -3.139 1.00 95.25 70 CYS A C 1
ATOM 576 O O . CYS A 1 70 ? -7.704 -1.685 -2.432 1.00 95.25 70 CYS A O 1
ATOM 578 N N . ASP A 1 71 ? -8.639 -3.685 -2.816 1.00 95.56 71 ASP A N 1
ATOM 579 C CA . ASP A 1 71 ? -9.591 -3.659 -1.720 1.00 95.56 71 ASP A CA 1
ATOM 580 C C . ASP A 1 71 ? -8.919 -3.890 -0.371 1.00 95.56 71 ASP A C 1
ATOM 582 O O . ASP A 1 71 ? -8.238 -4.904 -0.133 1.00 95.56 71 ASP A O 1
ATOM 586 N N . LEU A 1 72 ? -9.218 -2.967 0.543 1.00 94.88 72 LEU A N 1
ATOM 587 C CA . LEU A 1 72 ? -9.099 -3.160 1.979 1.00 94.88 72 LEU A CA 1
ATOM 588 C C . LEU A 1 72 ? -10.468 -3.596 2.511 1.00 94.88 72 LEU A C 1
ATOM 590 O O . LEU A 1 72 ? -11.065 -4.515 1.960 1.00 94.88 72 LEU A O 1
ATOM 594 N N . ASP A 1 73 ? -10.948 -3.048 3.620 1.00 93.25 73 ASP A N 1
ATOM 595 C CA . ASP A 1 73 ? -12.325 -3.191 4.098 1.00 93.25 73 ASP A CA 1
ATOM 596 C C . ASP A 1 73 ? -13.228 -2.213 3.349 1.00 93.25 73 ASP A C 1
ATOM 598 O O . ASP A 1 73 ? -12.890 -1.040 3.280 1.00 93.25 73 ASP A O 1
ATOM 602 N N . GLN A 1 74 ? -14.363 -2.669 2.804 1.00 88.25 74 GLN A N 1
ATOM 603 C CA . GLN A 1 74 ? -15.308 -1.774 2.124 1.00 88.25 74 GLN A CA 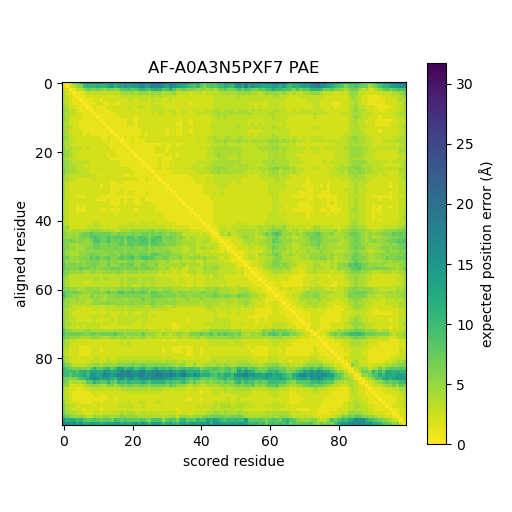1
ATOM 604 C C . GLN A 1 74 ? -15.678 -0.613 3.054 1.00 88.25 74 GLN A C 1
ATOM 606 O O . GLN A 1 74 ? -16.025 -0.872 4.212 1.00 88.25 74 GLN A O 1
ATOM 611 N N . PRO A 1 75 ? -15.592 0.644 2.587 1.00 93.06 75 PRO A N 1
ATOM 612 C CA . PRO A 1 75 ? -15.334 1.127 1.207 1.00 93.06 75 PRO A CA 1
ATOM 613 C C . PRO A 1 75 ? -13.881 1.422 0.816 1.00 93.06 75 PRO A C 1
ATOM 615 O O . PRO A 1 75 ? -13.614 1.964 -0.257 1.00 93.06 75 PRO A O 1
ATOM 618 N N . TYR A 1 76 ? -12.935 1.162 1.705 1.00 96.19 76 TYR A N 1
ATOM 619 C CA . TYR A 1 76 ? -11.573 1.644 1.579 1.00 96.19 76 TYR A CA 1
ATOM 620 C C . TYR A 1 76 ? -10.777 0.865 0.538 1.00 96.19 76 TYR A C 1
ATOM 622 O O . TYR A 1 76 ? -10.736 -0.371 0.536 1.00 96.19 76 TYR A O 1
ATOM 630 N N . ARG A 1 77 ? -10.057 1.613 -0.298 1.00 95.69 77 ARG A N 1
ATOM 631 C CA . ARG A 1 77 ? -9.111 1.066 -1.268 1.00 95.69 77 ARG A CA 1
ATOM 632 C C . ARG A 1 77 ? -7.709 1.585 -1.023 1.00 95.69 77 ARG A C 1
ATOM 634 O O . ARG A 1 77 ? -7.513 2.735 -0.634 1.00 95.69 77 ARG A O 1
ATOM 641 N N . LEU A 1 78 ? -6.735 0.720 -1.261 1.00 96.94 78 LEU A N 1
ATOM 642 C CA . LEU A 1 78 ? -5.327 1.072 -1.297 1.00 96.94 78 LEU A CA 1
ATOM 643 C C . LEU A 1 78 ? -4.964 1.484 -2.720 1.00 96.94 78 LEU A C 1
ATOM 645 O O . LEU A 1 78 ? -5.196 0.712 -3.647 1.00 96.94 78 LEU A O 1
ATOM 649 N N . ILE A 1 79 ? -4.387 2.674 -2.877 1.00 97.25 79 ILE A N 1
ATOM 650 C CA . ILE A 1 79 ? -3.849 3.151 -4.151 1.00 97.25 79 ILE A CA 1
ATOM 651 C C . ILE A 1 79 ? -2.333 3.024 -4.131 1.00 97.25 79 ILE A C 1
ATOM 653 O O . ILE A 1 79 ? -1.673 3.446 -3.175 1.00 97.25 79 ILE A O 1
ATOM 657 N N . PHE A 1 80 ? -1.780 2.465 -5.197 1.00 96.31 80 PHE A N 1
ATOM 658 C CA . PHE A 1 80 ? -0.344 2.344 -5.398 1.00 96.31 80 PHE A CA 1
ATOM 659 C C . PHE A 1 80 ? 0.006 2.531 -6.874 1.00 96.31 80 PHE A C 1
ATOM 661 O O . PHE A 1 80 ? -0.858 2.409 -7.735 1.00 96.31 80 PHE A O 1
ATOM 668 N N . GLU A 1 81 ? 1.258 2.841 -7.181 1.00 94.88 81 GLU A N 1
ATOM 669 C CA . GLU A 1 81 ? 1.720 3.000 -8.562 1.00 94.88 81 GLU A CA 1
ATOM 670 C C . GLU A 1 81 ? 3.107 2.367 -8.750 1.00 94.88 81 GLU A C 1
ATOM 672 O O . GLU A 1 81 ? 3.965 2.501 -7.870 1.00 94.88 81 GLU A O 1
ATOM 677 N N . PRO A 1 82 ? 3.338 1.638 -9.855 1.00 92.25 82 PRO A N 1
ATOM 678 C CA . PRO A 1 82 ? 4.663 1.169 -10.232 1.00 92.25 82 PRO A CA 1
ATOM 679 C C . PRO A 1 82 ? 5.511 2.344 -10.743 1.00 92.25 82 PRO A C 1
ATOM 681 O O . PRO A 1 82 ? 5.039 3.165 -11.528 1.00 92.25 82 PRO A O 1
ATOM 684 N N . ILE A 1 83 ? 6.779 2.407 -10.343 1.00 89.81 83 ILE A N 1
ATOM 685 C CA . ILE A 1 83 ? 7.771 3.290 -10.965 1.00 89.81 83 ILE A CA 1
ATOM 686 C C . ILE A 1 83 ? 8.647 2.452 -11.886 1.00 89.81 83 ILE A C 1
ATOM 688 O O . ILE A 1 83 ? 9.227 1.450 -11.462 1.00 89.81 83 ILE A O 1
ATOM 692 N N . ASP A 1 84 ? 8.785 2.911 -13.127 1.00 76.00 84 ASP A N 1
ATOM 693 C CA . ASP A 1 84 ? 9.791 2.389 -14.041 1.00 76.00 84 ASP A CA 1
ATOM 694 C C . ASP A 1 84 ? 11.171 2.904 -13.608 1.00 76.00 84 ASP A C 1
ATOM 696 O O . ASP A 1 84 ? 11.506 4.081 -13.764 1.00 76.00 84 ASP A O 1
ATOM 700 N N . SER A 1 85 ? 11.939 2.034 -12.957 1.00 73.44 85 SER A N 1
ATOM 701 C CA . SER A 1 85 ? 13.286 2.322 -12.476 1.00 73.44 85 SER A CA 1
ATOM 702 C C . SER A 1 85 ? 14.245 1.290 -13.046 1.00 73.44 85 SER A C 1
ATOM 704 O O . SER A 1 85 ? 13.950 0.096 -13.029 1.00 73.44 85 SER A O 1
ATOM 706 N N . ALA A 1 86 ? 15.390 1.759 -13.552 1.00 70.31 86 ALA A N 1
ATOM 707 C CA . ALA A 1 86 ? 16.362 1.023 -14.363 1.00 70.31 86 ALA A CA 1
ATOM 708 C C . ALA A 1 86 ? 16.743 -0.367 -13.797 1.00 70.31 86 ALA A C 1
ATOM 710 O O . ALA A 1 86 ? 17.756 -0.534 -13.116 1.00 70.31 86 ALA A O 1
ATOM 711 N N . GLY A 1 87 ? 15.929 -1.379 -14.113 1.00 74.69 87 GLY A N 1
ATOM 712 C CA . GLY A 1 87 ? 16.125 -2.779 -13.735 1.00 74.69 87 GLY A CA 1
ATOM 713 C C . GLY A 1 87 ? 15.617 -3.190 -12.347 1.00 74.69 87 GLY A C 1
ATOM 714 O O . GLY A 1 87 ? 15.898 -4.316 -11.933 1.00 74.69 87 GLY A O 1
ATOM 715 N N . ARG A 1 88 ? 14.886 -2.337 -11.614 1.00 78.31 88 ARG A N 1
ATOM 716 C CA . ARG A 1 88 ? 14.285 -2.701 -10.317 1.00 78.31 88 ARG A CA 1
ATOM 717 C C . ARG A 1 88 ? 12.806 -2.317 -10.267 1.00 78.31 88 ARG A C 1
ATOM 719 O O . ARG A 1 88 ? 12.503 -1.135 -10.404 1.00 78.31 88 ARG A O 1
ATOM 726 N N . PRO A 1 89 ? 11.892 -3.269 -10.013 1.00 84.56 89 PRO A N 1
ATOM 727 C CA . PRO A 1 89 ? 10.493 -2.933 -9.804 1.00 84.56 89 PRO A CA 1
ATOM 728 C C . PRO A 1 89 ? 10.343 -2.212 -8.460 1.00 84.56 89 PRO A C 1
ATOM 730 O O . PRO A 1 89 ? 10.662 -2.769 -7.406 1.00 84.56 89 PRO A O 1
ATOM 733 N N . ILE A 1 90 ? 9.868 -0.968 -8.509 1.00 90.94 90 ILE A N 1
ATOM 734 C CA . ILE A 1 90 ? 9.525 -0.165 -7.332 1.00 90.94 90 ILE A CA 1
ATOM 735 C C . ILE A 1 90 ? 8.018 0.069 -7.354 1.00 90.94 90 ILE A C 1
ATOM 737 O O . ILE A 1 90 ? 7.468 0.463 -8.381 1.00 90.94 90 ILE A O 1
ATOM 741 N N . ILE A 1 91 ? 7.352 -0.136 -6.221 1.00 93.75 91 ILE A N 1
ATOM 742 C CA . ILE A 1 91 ? 5.948 0.232 -6.033 1.00 93.75 91 ILE A CA 1
ATOM 743 C C . ILE A 1 91 ? 5.864 1.320 -4.969 1.00 93.75 91 ILE A C 1
ATOM 745 O O . ILE A 1 91 ? 6.370 1.169 -3.855 1.00 93.75 91 ILE A O 1
ATOM 749 N N . VAL A 1 92 ? 5.191 2.417 -5.304 1.00 95.94 92 VAL A N 1
ATOM 750 C CA . VAL A 1 92 ? 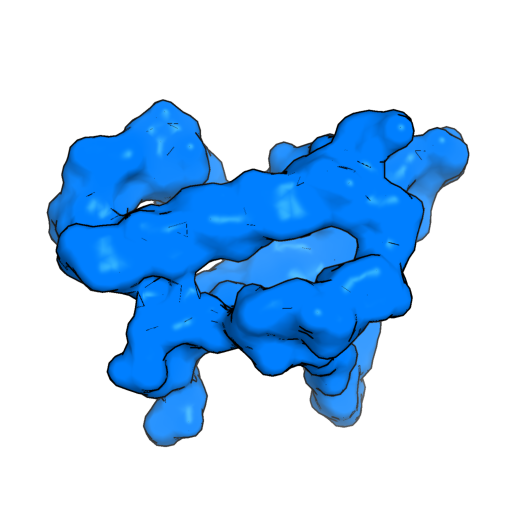4.880 3.493 -4.365 1.00 95.94 92 VAL A CA 1
ATOM 751 C C . VAL A 1 92 ? 3.470 3.296 -3.850 1.00 95.94 92 VAL A C 1
ATOM 753 O O . VAL A 1 92 ? 2.503 3.352 -4.603 1.00 95.94 92 VAL A O 1
ATOM 756 N N . VAL A 1 93 ? 3.330 3.124 -2.543 1.00 97.31 93 VAL A N 1
ATOM 757 C CA . VAL A 1 93 ? 2.035 3.161 -1.872 1.00 97.31 93 VAL A CA 1
ATOM 758 C C . VAL A 1 93 ? 1.624 4.622 -1.703 1.00 97.31 93 VAL A C 1
ATOM 760 O O . VAL A 1 93 ? 2.242 5.375 -0.941 1.00 97.31 93 VAL A O 1
ATOM 763 N N . VAL A 1 94 ? 0.591 5.027 -2.438 1.00 97.31 94 VAL A N 1
ATOM 764 C CA . VAL A 1 94 ? 0.191 6.427 -2.612 1.00 97.31 94 VAL A CA 1
ATOM 765 C C . VAL A 1 94 ? -0.715 6.871 -1.469 1.00 97.31 94 VAL A C 1
ATOM 767 O O . VAL A 1 94 ? -0.396 7.827 -0.761 1.00 97.31 94 VAL A O 1
ATOM 770 N N . GLU A 1 95 ? -1.842 6.187 -1.278 1.00 96.69 95 GLU A N 1
ATOM 771 C CA . GLU A 1 95 ? -2.874 6.589 -0.321 1.00 96.69 95 GLU A CA 1
ATOM 772 C C . GLU A 1 95 ? -3.874 5.467 -0.018 1.00 96.69 95 GLU A C 1
ATOM 774 O O . GLU A 1 95 ? -3.925 4.450 -0.706 1.00 96.69 95 GLU A O 1
ATOM 779 N N . ILE A 1 96 ? -4.675 5.669 1.029 1.00 96.25 96 ILE A N 1
ATOM 780 C CA . ILE A 1 96 ? -5.894 4.900 1.285 1.00 96.25 96 ILE A CA 1
ATOM 781 C C . ILE A 1 96 ? -7.062 5.865 1.118 1.00 96.25 96 ILE A C 1
ATOM 783 O O . ILE A 1 96 ? -7.083 6.912 1.765 1.00 96.25 96 ILE A O 1
ATOM 787 N N . VAL A 1 97 ? -8.016 5.503 0.270 1.00 94.12 97 VAL A N 1
ATOM 788 C CA . VAL A 1 97 ? -9.144 6.348 -0.140 1.00 94.12 97 VAL A CA 1
ATOM 789 C C . VAL A 1 97 ? -10.461 5.664 0.181 1.00 94.12 97 VAL A C 1
ATOM 791 O O . VAL A 1 97 ? -10.586 4.449 0.034 1.00 94.12 97 VAL A O 1
ATOM 794 N N . ASP A 1 98 ? -11.427 6.456 0.636 1.00 92.50 98 ASP A N 1
ATOM 795 C CA . ASP A 1 98 ? -12.829 6.059 0.755 1.00 92.50 98 ASP A CA 1
ATOM 7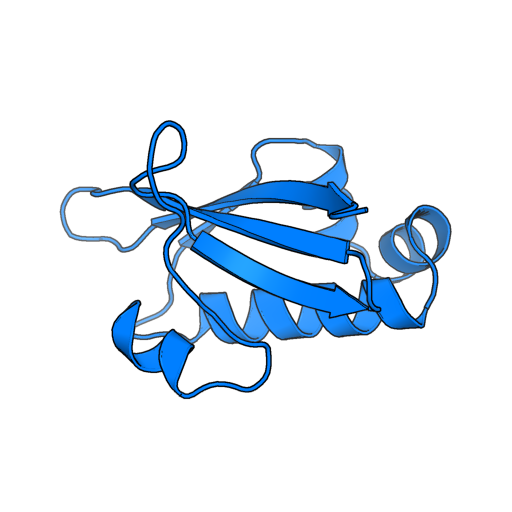96 C C . ASP A 1 98 ? -13.496 6.258 -0.612 1.00 92.50 98 ASP A C 1
ATOM 798 O O . ASP A 1 98 ? -13.286 7.295 -1.241 1.00 92.50 98 ASP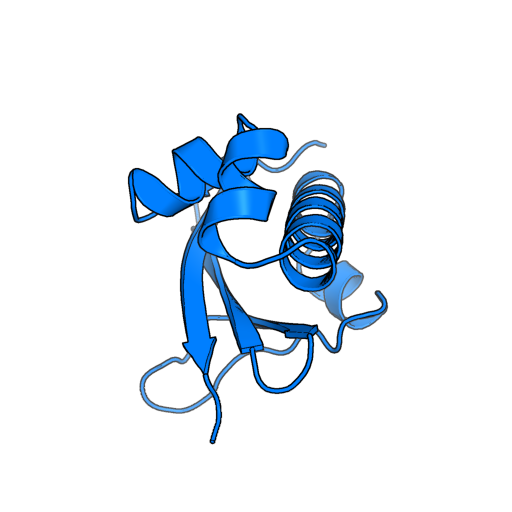 A O 1
ATOM 802 N N . TYR A 1 99 ? -14.213 5.250 -1.104 1.00 80.44 99 TYR A N 1
ATOM 803 C CA . TYR A 1 99 ? -14.846 5.253 -2.430 1.00 80.44 99 TYR A CA 1
ATOM 804 C C . TYR A 1 99 ? -16.378 5.406 -2.374 1.00 80.44 99 TYR A C 1
ATOM 806 O O . TYR A 1 99 ? -17.057 5.002 -3.319 1.00 80.44 99 TYR A O 1
ATOM 814 N N . HIS A 1 100 ? -16.921 5.981 -1.295 1.00 70.31 100 HIS A N 1
ATOM 815 C CA . HIS A 1 100 ? -18.306 6.477 -1.265 1.00 70.31 100 HIS A CA 1
ATOM 816 C C . HIS A 1 100 ? -18.459 7.891 -1.823 1.00 70.31 100 HIS A C 1
ATOM 818 O O . HIS A 1 100 ? -17.523 8.708 -1.665 1.00 70.31 100 HIS A O 1
#

Sequence (100 aa):
MAVELTFKTKKLEKCASNFRRCQREMGLVRAQRFHRRLSDLFHASSLDDLQHLPGHFHELVGTRKGQWSCDLDQPYRLIFEPIDSAGRPIIVVVEIVDYH

Solvent-accessible surface area (backbone atoms only — not comparable to full-atom values): 5549 Å² total; per-residue (Å²): 118,75,35,47,79,46,54,71,37,73,65,58,44,48,30,73,76,28,61,74,56,20,26,74,75,61,35,6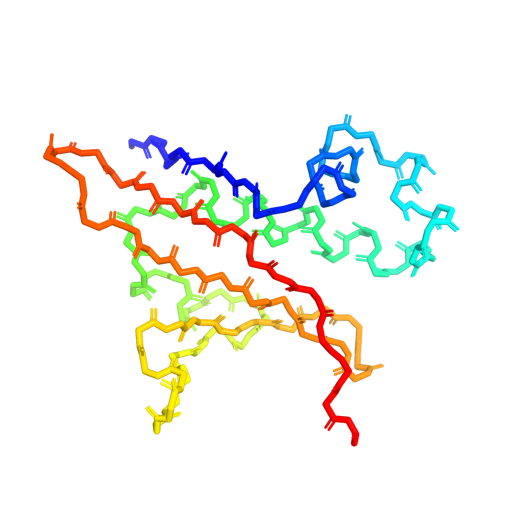4,69,36,33,54,38,47,53,49,50,53,51,53,56,35,65,34,85,46,76,71,59,43,50,78,39,92,41,69,40,44,76,41,67,78,96,45,52,74,29,31,36,28,54,43,48,90,63,31,28,41,32,30,32,73,47,96,42,99,91,47,62,31,37,35,40,58,49,76,44,75,73,122

Radius of gyration: 12.86 Å; Cα contacts (8 Å, |Δi|>4): 170; chains: 1; bounding box: 35×24×33 Å